Protein AF-A0A2P6RH16-F1 (afdb_monomer_lite)

Foldseek 3Di:
DPDDFDDQQPRTDDPPDDVVVVVCVLQDQDPPDPVSNVVSVVSNVNSVVVVVCVCCVVCVVDPVPVPPPPPPPPPDDDD

Structure (mmCIF, N/CA/C/O backbone):
data_AF-A0A2P6RH16-F1
#
_entry.id   AF-A0A2P6RH16-F1
#
loop_
_atom_site.group_PDB
_atom_site.id
_atom_site.type_symbol
_atom_site.label_atom_id
_atom_site.label_alt_id
_atom_site.label_comp_id
_atom_site.label_asym_id
_atom_site.label_entity_id
_atom_site.label_seq_id
_atom_site.pdbx_PDB_ins_code
_atom_site.Cartn_x
_atom_site.Cartn_y
_atom_site.Cartn_z
_atom_site.occupancy
_atom_site.B_iso_or_equiv
_atom_site.auth_seq_id
_atom_site.auth_comp_id
_atom_site.auth_asym_id
_atom_site.auth_atom_id
_atom_site.pdbx_PDB_model_num
ATOM 1 N N . MET A 1 1 ? 9.071 -14.791 -24.246 1.00 44.75 1 MET A N 1
ATOM 2 C CA . MET A 1 1 ? 9.721 -13.755 -23.415 1.00 44.75 1 MET A CA 1
ATOM 3 C C . MET A 1 1 ? 9.013 -13.755 -22.073 1.00 44.75 1 MET A C 1
ATOM 5 O O . MET A 1 1 ? 7.811 -13.544 -22.059 1.00 44.75 1 MET A O 1
ATOM 9 N N . GLN A 1 2 ? 9.696 -14.100 -20.981 1.00 52.59 2 GLN A N 1
ATOM 10 C CA . GLN A 1 2 ? 9.125 -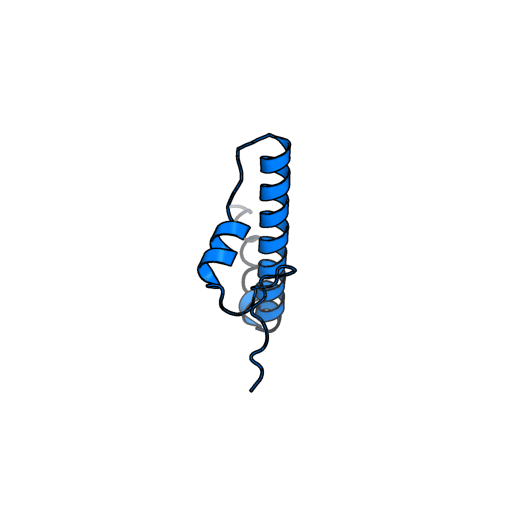13.935 -19.641 1.00 52.59 2 GLN A CA 1
ATOM 11 C C . GLN A 1 2 ? 9.238 -12.443 -19.305 1.00 52.59 2 GLN A C 1
ATOM 13 O O . GLN A 1 2 ? 10.347 -11.908 -19.296 1.00 52.59 2 GLN A O 1
ATOM 18 N N . HIS A 1 3 ? 8.108 -11.750 -19.154 1.00 61.69 3 HIS A N 1
ATOM 19 C CA . HIS A 1 3 ? 8.102 -10.355 -18.717 1.00 61.69 3 HIS A CA 1
ATOM 20 C C . HIS A 1 3 ? 8.550 -10.312 -17.254 1.00 61.69 3 HIS A C 1
ATOM 22 O O . HIS A 1 3 ? 8.083 -11.107 -16.443 1.00 61.69 3 HIS A O 1
ATOM 28 N N . ALA A 1 4 ? 9.486 -9.424 -16.920 1.00 65.38 4 ALA A N 1
ATOM 29 C CA . ALA A 1 4 ? 9.866 -9.228 -15.528 1.00 65.38 4 ALA A CA 1
ATOM 30 C C . ALA A 1 4 ? 8.649 -8.690 -14.746 1.00 65.38 4 ALA A C 1
ATOM 32 O O . ALA A 1 4 ? 7.995 -7.768 -15.243 1.00 65.38 4 ALA A O 1
ATOM 33 N N . PRO A 1 5 ? 8.340 -9.228 -13.552 1.00 69.00 5 PRO A N 1
ATOM 34 C CA . PRO A 1 5 ? 7.187 -8.789 -12.776 1.00 69.00 5 PRO A CA 1
ATOM 35 C C . PRO A 1 5 ? 7.340 -7.320 -12.371 1.00 69.00 5 PRO A C 1
ATOM 37 O O . PRO A 1 5 ? 8.405 -6.890 -11.910 1.00 69.00 5 PRO A O 1
ATOM 40 N N . THR A 1 6 ? 6.272 -6.537 -12.540 1.00 84.69 6 THR A N 1
ATOM 41 C CA . THR A 1 6 ? 6.228 -5.148 -12.070 1.00 84.69 6 THR A CA 1
ATOM 42 C C . THR A 1 6 ? 6.339 -5.129 -10.546 1.00 84.69 6 THR A C 1
ATOM 44 O O . THR A 1 6 ? 5.702 -5.922 -9.855 1.00 84.69 6 THR A O 1
ATOM 47 N N . LYS A 1 7 ? 7.165 -4.232 -10.001 1.00 88.88 7 LYS A N 1
ATOM 48 C CA . LYS A 1 7 ? 7.405 -4.128 -8.557 1.00 88.88 7 LYS A CA 1
ATOM 49 C C . LYS A 1 7 ? 7.363 -2.680 -8.086 1.00 88.88 7 LYS A C 1
ATOM 51 O O . LYS A 1 7 ? 7.909 -1.793 -8.739 1.00 88.88 7 LYS A O 1
ATOM 56 N N . PHE A 1 8 ? 6.769 -2.468 -6.919 1.00 89.62 8 PHE A N 1
ATOM 57 C CA . PHE A 1 8 ? 6.698 -1.186 -6.226 1.00 89.62 8 PHE A CA 1
ATOM 58 C C . PHE A 1 8 ? 7.414 -1.325 -4.880 1.00 89.62 8 PHE A C 1
ATOM 60 O O . PHE A 1 8 ? 6.843 -1.777 -3.885 1.00 89.62 8 PHE A O 1
ATOM 67 N N . GLY A 1 9 ? 8.710 -1.013 -4.841 1.00 87.38 9 GLY A N 1
ATOM 68 C CA . GLY A 1 9 ? 9.534 -1.315 -3.672 1.00 87.38 9 GLY A CA 1
ATOM 69 C C . GLY A 1 9 ? 9.579 -2.808 -3.373 1.00 87.38 9 GLY A C 1
ATOM 70 O O . GLY A 1 9 ? 10.067 -3.594 -4.182 1.00 87.38 9 GLY A O 1
ATOM 71 N N . ARG A 1 10 ? 9.076 -3.192 -2.195 1.00 89.19 10 ARG A N 1
ATOM 72 C CA . ARG A 1 10 ? 8.991 -4.594 -1.749 1.00 89.19 10 ARG A CA 1
ATOM 73 C C . ARG A 1 10 ? 7.714 -5.317 -2.200 1.00 89.19 10 ARG A C 1
ATOM 75 O O . ARG A 1 10 ? 7.555 -6.495 -1.892 1.00 89.19 10 ARG A O 1
ATOM 82 N N . TYR A 1 11 ? 6.789 -4.612 -2.850 1.00 91.25 11 TYR A N 1
ATOM 83 C CA . TYR A 1 11 ? 5.496 -5.153 -3.264 1.00 91.25 11 TYR A CA 1
ATOM 84 C C . TYR A 1 11 ? 5.565 -5.616 -4.717 1.00 91.25 11 TYR A C 1
ATOM 86 O O . TYR A 1 11 ? 6.010 -4.869 -5.590 1.00 91.25 11 TYR A O 1
ATOM 94 N N . HIS A 1 12 ? 5.138 -6.851 -4.959 1.00 90.06 12 HIS A N 1
ATOM 95 C CA . HIS A 1 12 ? 5.095 -7.445 -6.289 1.00 90.06 12 HIS A CA 1
ATOM 96 C C . HIS A 1 12 ? 3.706 -7.237 -6.880 1.00 90.06 12 HIS A C 1
ATOM 98 O O . HIS A 1 12 ? 2.712 -7.397 -6.175 1.00 90.06 12 HIS A O 1
ATOM 104 N N . CYS A 1 13 ? 3.650 -6.890 -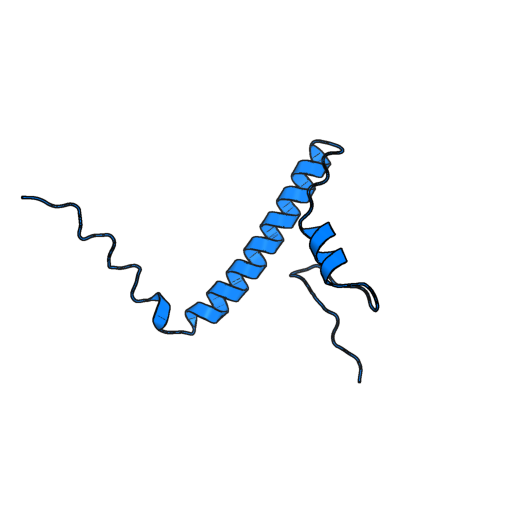8.160 1.00 90.19 13 CYS A N 1
ATOM 105 C CA . CYS A 1 13 ? 2.427 -6.954 -8.939 1.00 90.19 13 CYS A CA 1
ATOM 106 C C . CYS A 1 13 ? 2.262 -8.400 -9.424 1.00 90.19 13 CYS A C 1
ATOM 108 O O . CYS A 1 13 ? 3.176 -8.904 -10.088 1.00 90.19 13 CYS A O 1
ATOM 110 N N . PRO A 1 14 ? 1.155 -9.080 -9.090 1.00 87.06 14 PRO A N 1
ATOM 111 C CA . PRO A 1 14 ? 0.849 -10.388 -9.648 1.00 87.06 14 PRO A CA 1
ATOM 112 C C . PRO A 1 14 ? 0.745 -10.345 -11.176 1.00 87.06 14 PRO A C 1
ATOM 114 O O . PRO A 1 14 ? 0.435 -9.309 -11.773 1.00 87.06 14 PRO A O 1
ATOM 117 N N . ASP A 1 15 ? 0.976 -11.492 -11.811 1.00 85.31 15 ASP A N 1
ATOM 118 C CA . ASP A 1 15 ? 0.793 -11.623 -13.252 1.00 85.31 15 ASP A CA 1
ATOM 119 C C . ASP A 1 15 ? -0.676 -11.385 -13.621 1.00 85.31 15 ASP A C 1
ATOM 121 O O . ASP A 1 15 ? -1.577 -11.985 -13.038 1.00 85.31 15 ASP A O 1
ATOM 125 N N . ARG A 1 16 ? -0.898 -10.565 -14.658 1.00 83.19 16 ARG A N 1
ATOM 126 C CA . ARG A 1 16 ? -2.217 -10.198 -15.218 1.00 83.19 16 ARG A CA 1
ATOM 127 C C . ARG A 1 16 ? -3.072 -9.261 -14.362 1.00 83.19 16 ARG A C 1
ATOM 129 O O . ARG A 1 16 ? -4.178 -8.943 -14.793 1.00 83.19 16 ARG A O 1
ATOM 136 N N . GLU A 1 17 ? -2.580 -8.781 -13.226 1.00 89.38 17 GLU A N 1
ATOM 137 C CA . GLU A 1 17 ? -3.241 -7.694 -12.501 1.00 89.38 17 GLU A CA 1
ATOM 138 C C . GLU A 1 17 ? -2.814 -6.329 -13.038 1.00 89.38 17 GLU A C 1
ATOM 140 O O . GLU A 1 17 ? -1.709 -6.153 -13.556 1.00 89.38 17 GLU A O 1
ATOM 145 N N . ASN A 1 18 ? -3.719 -5.356 -12.949 1.00 90.06 18 ASN A N 1
ATOM 146 C CA . ASN A 1 18 ? -3.463 -4.000 -13.402 1.00 90.06 18 ASN A CA 1
ATOM 147 C C . ASN A 1 18 ? -2.504 -3.306 -12.415 1.00 90.06 18 ASN A C 1
ATOM 149 O O . ASN A 1 18 ? -2.887 -3.068 -11.266 1.00 90.06 18 ASN A O 1
ATOM 153 N N . PRO A 1 19 ? -1.285 -2.906 -12.829 1.00 91.25 19 PRO A N 1
ATOM 154 C CA . PRO A 1 19 ? -0.335 -2.277 -11.915 1.00 91.25 19 PRO A CA 1
ATOM 155 C C . PRO A 1 19 ? -0.866 -0.994 -11.266 1.00 91.25 19 PRO A C 1
ATOM 157 O O . PRO A 1 19 ? -0.440 -0.646 -10.166 1.00 91.25 19 PRO A O 1
ATOM 160 N N . ALA A 1 20 ? -1.791 -0.290 -11.929 1.00 92.75 20 ALA A N 1
ATOM 161 C CA . ALA A 1 20 ? -2.417 0.905 -11.375 1.00 92.75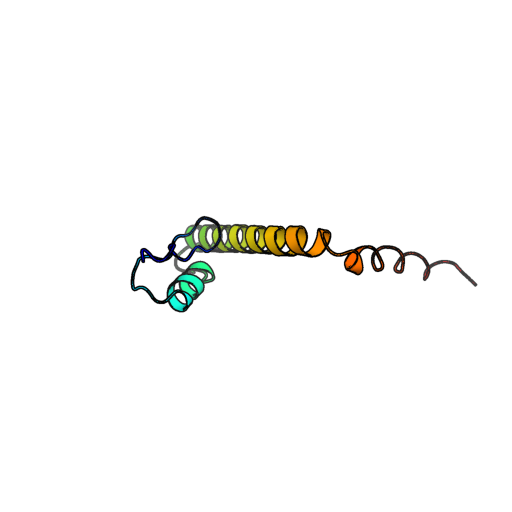 20 ALA A CA 1
ATOM 162 C C . ALA A 1 20 ? -3.378 0.583 -10.218 1.00 92.75 20 ALA A C 1
ATOM 164 O O . ALA A 1 20 ? -3.415 1.337 -9.249 1.00 92.75 20 ALA A O 1
ATOM 165 N N . GLU A 1 21 ? -4.105 -0.537 -10.287 1.00 93.19 21 GLU A N 1
ATOM 166 C CA . GLU A 1 21 ? -4.994 -0.999 -9.208 1.00 93.19 21 GLU A CA 1
ATOM 167 C C . GLU A 1 21 ? -4.179 -1.419 -7.987 1.00 93.19 21 GLU A C 1
ATOM 169 O O . GLU A 1 21 ? -4.415 -0.923 -6.887 1.00 93.19 21 GLU A O 1
ATOM 174 N N . ILE A 1 22 ? -3.117 -2.202 -8.200 1.00 93.56 22 ILE A N 1
ATOM 175 C CA . ILE A 1 22 ? -2.187 -2.569 -7.127 1.00 93.56 22 ILE A CA 1
ATOM 176 C C . ILE A 1 22 ? -1.578 -1.327 -6.474 1.00 93.56 22 ILE A C 1
ATOM 178 O O . ILE A 1 22 ? -1.486 -1.240 -5.248 1.00 93.56 22 ILE A O 1
ATOM 182 N N . LEU A 1 23 ? -1.156 -0.343 -7.272 1.00 93.56 23 LEU A N 1
ATOM 183 C CA . LEU A 1 23 ? -0.601 0.890 -6.729 1.00 93.56 23 LEU A CA 1
ATOM 184 C C . LEU A 1 23 ? -1.640 1.663 -5.908 1.00 93.56 23 LEU A C 1
ATOM 186 O O . LEU A 1 23 ? -1.294 2.141 -4.828 1.00 93.56 23 LEU A O 1
ATOM 190 N N . ALA A 1 24 ? -2.884 1.765 -6.388 1.00 95.06 24 ALA A N 1
ATOM 191 C CA . ALA A 1 24 ? -3.977 2.428 -5.680 1.00 95.06 24 ALA A CA 1
ATOM 192 C C . ALA A 1 24 ? -4.229 1.787 -4.306 1.00 95.06 24 ALA A C 1
ATOM 194 O O . ALA A 1 24 ? -4.293 2.494 -3.295 1.00 95.06 24 ALA A O 1
ATOM 195 N N . ASP A 1 25 ? -4.251 0.457 -4.244 1.00 93.62 25 ASP A N 1
ATOM 196 C CA . ASP A 1 25 ? -4.423 -0.282 -2.995 1.00 93.62 25 ASP A CA 1
ATOM 197 C C . ASP A 1 25 ? -3.254 -0.051 -2.034 1.00 93.62 25 ASP A C 1
ATOM 199 O O . ASP A 1 25 ? -3.449 0.227 -0.846 1.00 93.62 25 ASP A O 1
ATOM 203 N N . LEU A 1 26 ? -2.019 -0.075 -2.544 1.00 94.81 26 LEU A N 1
ATOM 204 C CA . LEU A 1 26 ? -0.820 0.156 -1.739 1.00 94.81 26 LEU A CA 1
ATOM 205 C C . LEU A 1 26 ? -0.782 1.561 -1.123 1.00 94.81 26 LEU A C 1
ATOM 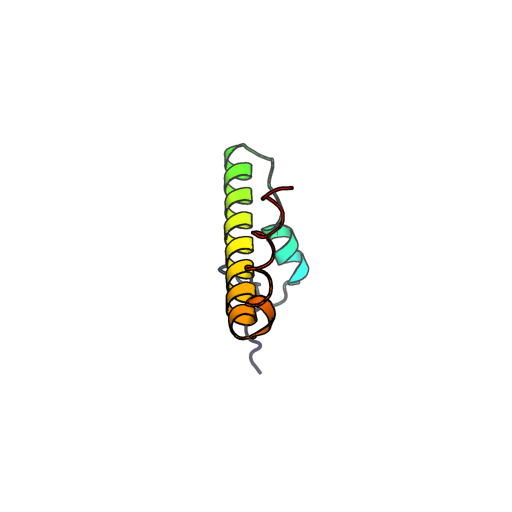207 O O . LEU A 1 26 ? -0.329 1.698 0.021 1.00 94.81 26 LEU A O 1
ATOM 211 N N . ILE A 1 27 ? -1.247 2.587 -1.845 1.00 94.62 27 ILE A N 1
ATOM 212 C CA . ILE A 1 27 ? -1.246 3.985 -1.375 1.00 94.62 27 ILE A CA 1
ATOM 213 C C . ILE A 1 27 ? -2.499 4.380 -0.584 1.00 94.62 27 ILE A C 1
ATOM 215 O O . ILE A 1 27 ? -2.518 5.455 0.036 1.00 94.62 27 ILE A O 1
ATOM 219 N N . SER A 1 28 ? -3.529 3.534 -0.590 1.00 96.56 28 SER A N 1
ATOM 220 C CA . SER A 1 28 ? -4.741 3.731 0.198 1.00 96.56 28 SER A CA 1
ATOM 221 C C . SER A 1 28 ? -4.467 3.589 1.702 1.00 96.56 28 SER A C 1
ATOM 223 O O . SER A 1 28 ? -3.476 2.985 2.137 1.00 96.56 28 SER A O 1
ATOM 225 N N . VAL A 1 29 ? -5.339 4.198 2.507 1.00 96.50 29 VAL A N 1
ATOM 226 C CA . VAL A 1 29 ? -5.351 4.043 3.964 1.00 96.50 29 VAL A CA 1
ATOM 227 C C . VAL A 1 29 ? -6.643 3.340 4.335 1.00 96.50 29 VAL A C 1
ATOM 229 O O . VAL A 1 29 ? -7.719 3.846 4.026 1.00 96.50 29 VAL A O 1
ATOM 232 N N . ASP A 1 30 ? -6.527 2.189 4.989 1.00 96.75 30 ASP A N 1
ATOM 233 C CA . ASP A 1 30 ? -7.676 1.522 5.586 1.00 96.75 30 ASP A CA 1
ATOM 234 C C . ASP A 1 30 ? -7.995 2.170 6.942 1.00 96.75 30 ASP A C 1
ATOM 236 O O . ASP A 1 30 ? -7.155 2.213 7.842 1.00 96.75 30 ASP A O 1
ATOM 240 N N . TYR A 1 31 ? -9.213 2.699 7.059 1.00 97.00 31 TYR A N 1
ATOM 241 C CA . TYR A 1 31 ? -9.728 3.387 8.244 1.00 97.00 31 TYR A CA 1
ATOM 242 C C . TYR A 1 31 ? -10.628 2.496 9.116 1.00 97.00 31 TYR A C 1
ATOM 244 O O . TYR A 1 31 ? -11.311 3.001 10.004 1.00 97.00 31 TYR A O 1
ATOM 252 N N . SER A 1 32 ? -10.629 1.179 8.892 1.00 97.19 32 SER A N 1
ATOM 253 C CA . SER A 1 32 ? -11.425 0.213 9.660 1.00 97.19 32 SER A CA 1
ATOM 254 C C . SER A 1 32 ? -11.041 0.125 11.146 1.00 97.19 32 SER A C 1
ATOM 256 O O . SER A 1 32 ? -11.887 -0.194 11.982 1.00 97.19 32 SER A O 1
ATOM 258 N N . SER A 1 33 ? -9.785 0.421 11.500 1.00 98.12 33 SER A N 1
ATOM 259 C CA . SER A 1 33 ? -9.290 0.447 12.883 1.00 98.12 33 SER A CA 1
ATOM 260 C C . SER A 1 33 ? -8.051 1.335 13.034 1.00 98.12 33 SER A C 1
ATOM 262 O O . SER A 1 33 ? -7.365 1.646 12.060 1.00 98.12 33 SER A O 1
ATOM 264 N N . THR A 1 34 ? -7.715 1.718 14.268 1.00 98.12 34 THR A N 1
ATOM 265 C CA . THR A 1 34 ? -6.493 2.491 14.569 1.00 98.12 34 THR A CA 1
ATOM 266 C C . THR A 1 34 ? -5.217 1.745 14.170 1.00 98.12 34 THR A C 1
ATOM 268 O O . THR A 1 34 ? -4.283 2.354 13.646 1.00 98.12 34 THR A O 1
ATOM 271 N N . GLU A 1 35 ? -5.189 0.425 14.359 1.00 98.06 35 GLU A N 1
ATOM 272 C CA . GLU A 1 35 ? -4.089 -0.436 13.921 1.00 98.06 35 GLU A CA 1
ATOM 273 C C . GLU A 1 35 ? -3.970 -0.462 12.392 1.00 98.06 35 GLU A C 1
ATOM 275 O O . GLU A 1 35 ? -2.866 -0.325 11.855 1.00 98.06 35 GLU A O 1
ATOM 280 N N . SER A 1 36 ? -5.099 -0.564 11.681 1.00 96.75 36 SER A N 1
ATOM 281 C CA . SER A 1 36 ? -5.101 -0.590 10.216 1.00 96.75 36 SER A CA 1
ATOM 282 C C . SER A 1 36 ? -4.658 0.743 9.609 1.00 96.75 36 SER A C 1
ATOM 284 O O . SER A 1 36 ? -3.856 0.765 8.666 1.00 96.75 36 SER A O 1
ATOM 286 N N . VAL A 1 37 ? -5.065 1.864 10.218 1.00 98.06 37 VAL A N 1
ATOM 287 C CA . VAL A 1 37 ? -4.598 3.206 9.839 1.00 98.06 37 VAL A CA 1
ATOM 288 C C . VAL A 1 37 ? -3.084 3.299 9.994 1.00 98.06 37 VAL A C 1
ATOM 290 O O . VAL A 1 37 ? -2.390 3.676 9.045 1.00 98.06 37 VAL A O 1
ATOM 293 N N . TYR A 1 38 ? -2.556 2.917 11.161 1.00 98.00 38 TYR A N 1
ATOM 294 C CA . TYR A 1 38 ? -1.119 2.955 11.432 1.00 98.00 38 TYR A CA 1
ATOM 295 C C . TYR A 1 38 ? -0.334 2.068 10.454 1.00 98.00 38 TYR A C 1
ATOM 297 O O . TYR A 1 38 ? 0.654 2.508 9.859 1.00 98.00 38 TYR A O 1
ATOM 305 N N . SER A 1 39 ? -0.795 0.834 10.234 1.00 97.44 39 SER A N 1
ATOM 306 C CA . SER A 1 39 ? -0.177 -0.114 9.301 1.00 97.44 39 SER A CA 1
ATOM 307 C C . SER A 1 39 ? -0.158 0.426 7.867 1.00 97.44 39 SER A C 1
ATOM 309 O O . SER A 1 39 ? 0.885 0.419 7.203 1.00 97.44 39 SER A O 1
ATOM 311 N N . SER A 1 40 ? -1.281 0.979 7.403 1.00 97.81 40 SER A N 1
ATOM 312 C CA . SER A 1 40 ? -1.403 1.547 6.060 1.00 97.81 40 SER A CA 1
ATOM 313 C C . SER A 1 40 ? -0.518 2.783 5.876 1.00 97.81 40 SER A C 1
ATOM 315 O O . SER A 1 40 ? 0.186 2.905 4.873 1.00 97.81 40 SER A O 1
ATOM 317 N N . GLN A 1 41 ? -0.465 3.679 6.865 1.00 97.56 41 GLN A N 1
ATOM 318 C CA . GLN A 1 41 ? 0.434 4.836 6.838 1.00 97.56 41 GLN A CA 1
ATOM 319 C C . GLN A 1 41 ? 1.908 4.415 6.825 1.00 97.56 41 GLN A C 1
ATOM 321 O O . GLN A 1 41 ? 2.692 4.943 6.033 1.00 97.56 41 GLN A O 1
ATOM 326 N N . LYS A 1 42 ? 2.287 3.415 7.630 1.00 96.44 42 LYS A N 1
ATOM 327 C CA . LYS A 1 42 ? 3.644 2.854 7.628 1.00 96.44 42 LYS A CA 1
ATOM 328 C C . LYS A 1 42 ? 4.000 2.255 6.267 1.00 96.44 42 LYS A C 1
ATOM 330 O O . LYS A 1 42 ? 5.093 2.507 5.762 1.00 96.44 42 LYS A O 1
ATOM 335 N N . ARG A 1 43 ? 3.081 1.512 5.635 1.00 96.88 43 ARG A N 1
ATOM 336 C CA . ARG A 1 43 ? 3.250 0.991 4.266 1.00 96.88 43 ARG A CA 1
ATOM 337 C C . ARG A 1 43 ? 3.532 2.117 3.272 1.00 96.88 43 ARG A C 1
ATOM 339 O O . ARG A 1 43 ? 4.497 2.009 2.515 1.00 96.88 43 ARG A O 1
ATOM 346 N N . LYS A 1 44 ? 2.742 3.192 3.305 1.00 95.94 44 LYS A N 1
ATOM 347 C CA . LYS A 1 44 ? 2.923 4.363 2.435 1.00 95.94 44 LYS A CA 1
ATOM 348 C C . LYS A 1 44 ? 4.271 5.038 2.648 1.00 95.94 44 LYS A C 1
ATOM 350 O O . LYS A 1 44 ? 4.962 5.311 1.674 1.00 95.94 44 LYS A O 1
ATOM 355 N N . MET A 1 45 ? 4.672 5.259 3.900 1.00 94.50 45 MET A N 1
ATOM 356 C CA . MET A 1 45 ? 5.965 5.874 4.215 1.00 94.50 45 MET A CA 1
ATOM 357 C C . MET A 1 45 ? 7.137 5.045 3.689 1.00 94.50 45 MET A C 1
ATOM 359 O O . MET A 1 45 ? 8.053 5.589 3.081 1.00 94.50 45 MET A O 1
ATOM 363 N N . LEU A 1 46 ? 7.090 3.718 3.841 1.00 92.88 46 LEU A N 1
ATOM 364 C CA . LEU A 1 46 ? 8.113 2.832 3.277 1.00 92.88 46 LEU A CA 1
ATOM 365 C C . LEU A 1 46 ? 8.178 2.921 1.746 1.00 92.88 46 LEU A C 1
ATOM 367 O O . LEU A 1 46 ? 9.269 2.906 1.178 1.00 92.88 46 LEU A O 1
ATOM 371 N N . LEU A 1 47 ? 7.024 3.026 1.082 1.00 94.31 47 LEU A N 1
ATOM 372 C CA . LEU A 1 47 ? 6.948 3.153 -0.371 1.00 94.31 47 LEU A CA 1
ATOM 373 C C . LEU A 1 47 ? 7.499 4.506 -0.855 1.00 94.31 47 LEU A C 1
ATOM 375 O O . LEU A 1 47 ? 8.300 4.540 -1.787 1.00 94.31 47 LEU A O 1
ATOM 379 N N . LEU A 1 48 ? 7.140 5.603 -0.182 1.00 92.81 48 LEU A N 1
ATOM 380 C CA . LEU A 1 48 ? 7.674 6.939 -0.463 1.00 92.81 48 LEU A CA 1
ATOM 381 C C . LEU A 1 48 ? 9.187 6.995 -0.263 1.00 92.81 48 LEU A C 1
ATOM 383 O O . LEU A 1 48 ? 9.886 7.483 -1.143 1.00 92.81 48 LEU A O 1
ATOM 387 N N . ASN A 1 49 ? 9.703 6.439 0.834 1.00 90.88 49 ASN A N 1
ATOM 388 C CA . ASN A 1 49 ? 11.143 6.383 1.086 1.00 90.88 49 ASN A CA 1
ATOM 389 C C . ASN A 1 49 ? 11.878 5.590 -0.000 1.00 90.88 49 ASN A C 1
ATOM 391 O O . ASN A 1 49 ? 12.957 5.987 -0.431 1.00 90.88 49 ASN A O 1
ATOM 395 N N . HIS A 1 50 ? 11.295 4.489 -0.480 1.00 90.19 50 HIS A N 1
ATOM 396 C CA . HIS A 1 50 ? 11.872 3.725 -1.582 1.00 90.19 50 HIS A CA 1
ATOM 397 C C . HIS A 1 50 ? 11.963 4.555 -2.869 1.00 90.19 50 HIS A C 1
ATOM 399 O O . HIS A 1 50 ? 13.027 4.610 -3.483 1.00 90.19 50 HIS A O 1
ATOM 405 N N . PHE A 1 51 ? 10.882 5.239 -3.255 1.00 89.44 51 PHE A N 1
ATOM 406 C CA . PHE A 1 51 ? 10.895 6.106 -4.434 1.00 89.44 51 PHE A CA 1
ATOM 407 C C . PHE A 1 51 ? 11.809 7.310 -4.258 1.00 89.44 51 PHE A C 1
ATOM 409 O O . PHE A 1 51 ? 12.537 7.644 -5.184 1.00 89.44 51 PHE A O 1
ATOM 416 N N . HIS A 1 52 ? 11.830 7.919 -3.074 1.00 89.25 52 HIS A N 1
ATOM 417 C CA . HIS A 1 52 ? 12.748 9.001 -2.759 1.00 89.25 52 HIS A CA 1
ATOM 418 C C . HIS A 1 52 ? 14.195 8.543 -2.924 1.00 89.25 52 HIS A C 1
ATOM 420 O O . HIS A 1 52 ? 14.961 9.212 -3.597 1.00 89.25 52 HIS A O 1
ATOM 426 N N . ASN A 1 53 ? 14.560 7.365 -2.416 1.00 87.50 53 ASN A N 1
ATOM 427 C CA . ASN A 1 53 ? 15.902 6.821 -2.599 1.00 87.50 53 ASN A CA 1
ATOM 428 C C . ASN A 1 53 ? 16.219 6.515 -4.064 1.00 87.50 53 ASN A C 1
ATOM 430 O O . ASN A 1 53 ? 17.339 6.768 -4.482 1.00 87.50 53 ASN A O 1
ATOM 434 N N . ILE A 1 54 ? 15.270 6.003 -4.855 1.00 87.12 54 ILE A N 1
ATOM 435 C CA . ILE A 1 54 ? 15.476 5.806 -6.300 1.00 87.12 54 ILE A CA 1
ATOM 436 C C . ILE A 1 54 ? 15.707 7.144 -6.994 1.00 87.12 54 ILE A C 1
ATOM 438 O O . ILE A 1 54 ? 16.666 7.283 -7.747 1.00 87.12 54 ILE A O 1
ATOM 442 N N . ILE A 1 55 ? 14.836 8.121 -6.741 1.00 84.19 55 ILE A N 1
ATOM 443 C CA . ILE A 1 55 ? 14.907 9.443 -7.355 1.00 84.19 55 ILE A CA 1
ATOM 444 C C . ILE A 1 55 ? 16.218 10.091 -6.943 1.00 84.19 55 ILE A C 1
ATOM 446 O O . ILE A 1 55 ? 17.027 10.372 -7.814 1.00 84.19 55 ILE A O 1
ATOM 450 N N . THR A 1 56 ? 16.481 10.219 -5.645 1.00 82.00 56 THR A N 1
ATOM 451 C CA . THR A 1 56 ? 17.711 10.792 -5.102 1.00 82.00 56 THR A CA 1
ATOM 452 C C . THR A 1 56 ? 18.936 10.047 -5.611 1.00 82.00 56 THR A C 1
ATOM 454 O O . THR A 1 56 ? 19.823 10.710 -6.117 1.00 82.00 56 THR A O 1
ATOM 457 N N . SER A 1 57 ? 18.978 8.710 -5.596 1.00 75.75 57 SER A N 1
ATOM 458 C CA . SER A 1 57 ? 20.104 7.922 -6.131 1.00 75.75 57 SER A CA 1
ATOM 459 C C . SER A 1 57 ? 20.285 8.064 -7.643 1.00 75.75 57 SER A C 1
ATOM 461 O O . SER A 1 57 ? 21.404 7.922 -8.132 1.00 75.75 57 SER A O 1
ATOM 463 N N . SER A 1 58 ? 19.213 8.296 -8.403 1.00 65.31 58 SER A N 1
ATOM 464 C CA . SER A 1 58 ? 19.308 8.537 -9.847 1.00 65.31 58 SER A CA 1
ATOM 465 C C . SER A 1 58 ? 19.711 9.982 -10.153 1.00 65.31 58 SER A C 1
ATOM 467 O O . SER A 1 58 ? 20.471 10.231 -11.082 1.00 65.31 58 SER A O 1
ATOM 469 N N . VAL A 1 59 ? 19.258 10.927 -9.329 1.00 60.78 59 VAL A N 1
ATOM 470 C CA . VAL A 1 59 ? 19.443 12.369 -9.489 1.00 60.78 59 VAL A CA 1
ATOM 471 C C . VAL A 1 59 ? 20.787 12.825 -8.914 1.00 60.78 59 VAL A C 1
ATOM 473 O O . VAL A 1 59 ? 21.395 13.736 -9.462 1.00 60.78 59 VAL A O 1
ATOM 476 N N . CYS A 1 60 ? 21.328 12.163 -7.887 1.00 50.62 60 CYS A N 1
ATOM 477 C CA . CYS A 1 60 ? 22.665 12.445 -7.355 1.00 50.62 60 CYS A CA 1
ATOM 478 C C . CYS A 1 60 ? 23.810 11.886 -8.222 1.00 50.62 60 CYS A C 1
ATOM 480 O O . CYS A 1 60 ? 24.975 12.069 -7.877 1.00 50.62 60 CYS A O 1
ATOM 482 N N . ASN A 1 61 ? 23.482 11.300 -9.379 1.00 47.47 61 ASN A N 1
ATOM 483 C CA . ASN A 1 61 ? 24.412 11.069 -10.489 1.00 47.47 61 ASN A CA 1
ATOM 484 C C . ASN A 1 61 ? 24.374 12.184 -11.555 1.00 47.47 61 ASN A C 1
ATOM 486 O O . ASN A 1 61 ? 25.090 12.099 -12.548 1.00 47.47 61 ASN A O 1
ATOM 490 N N . SER A 1 62 ? 23.549 13.220 -11.381 1.00 51.31 62 SER A N 1
ATOM 491 C CA . SER A 1 62 ? 23.529 14.403 -12.239 1.00 51.31 62 SER A CA 1
ATOM 492 C C . SER A 1 62 ? 24.072 15.599 -11.464 1.00 51.31 62 SER A C 1
ATOM 494 O O . SER A 1 62 ? 23.567 15.937 -10.392 1.00 51.31 62 SER A O 1
ATOM 496 N N . ASP A 1 63 ? 25.071 16.281 -12.026 1.00 54.38 63 ASP A N 1
ATOM 497 C CA . ASP A 1 63 ? 25.690 17.492 -11.465 1.00 54.38 63 ASP A CA 1
ATOM 498 C C . ASP A 1 63 ? 24.699 18.655 -11.216 1.00 54.38 63 ASP A C 1
ATOM 500 O O . ASP A 1 63 ? 25.064 19.677 -10.640 1.00 54.38 63 ASP A O 1
ATOM 504 N N . TYR A 1 64 ? 23.428 18.502 -11.597 1.00 50.94 64 TYR A N 1
ATOM 505 C CA . TYR A 1 64 ? 22.402 19.540 -11.559 1.00 50.94 64 TYR A CA 1
ATOM 506 C C . TYR A 1 64 ? 21.884 19.898 -10.150 1.00 50.94 64 TYR A C 1
ATOM 508 O O . TYR A 1 64 ? 21.449 21.025 -9.936 1.00 50.94 64 TYR A O 1
ATOM 516 N N . ILE A 1 65 ? 21.943 18.996 -9.159 1.00 52.53 65 ILE A N 1
ATOM 517 C CA . ILE A 1 65 ? 21.402 19.286 -7.807 1.00 52.53 65 ILE A CA 1
ATOM 518 C C . ILE A 1 65 ? 22.431 19.914 -6.855 1.00 52.53 65 ILE A C 1
ATOM 520 O O . ILE A 1 65 ? 22.047 20.565 -5.882 1.00 52.53 65 ILE A O 1
ATOM 524 N N . LYS A 1 66 ? 23.737 19.816 -7.140 1.00 46.66 66 LYS A N 1
ATOM 525 C CA . LYS A 1 66 ? 24.773 20.434 -6.287 1.00 46.66 66 LYS A CA 1
ATOM 526 C C . LYS A 1 66 ? 24.712 21.968 -6.260 1.00 46.66 66 LYS A C 1
ATOM 528 O O . LYS A 1 66 ? 25.222 22.556 -5.314 1.00 46.66 66 LYS A O 1
ATOM 533 N N . GLY A 1 67 ? 24.075 22.607 -7.245 1.00 45.00 67 GLY A N 1
ATOM 534 C CA . GLY A 1 67 ? 24.021 24.069 -7.358 1.00 45.00 67 GLY A CA 1
ATOM 535 C C . GLY A 1 67 ? 23.057 24.783 -6.403 1.00 45.00 67 GLY A C 1
ATOM 536 O O . GLY A 1 67 ? 23.249 25.963 -6.146 1.00 45.00 67 GLY A O 1
ATOM 537 N N . ASN A 1 68 ? 22.053 24.101 -5.837 1.00 46.47 68 ASN A N 1
ATOM 538 C CA . ASN A 1 68 ? 20.945 24.793 -5.155 1.00 46.47 68 ASN A CA 1
ATOM 539 C C . ASN A 1 68 ? 20.910 24.638 -3.625 1.00 46.47 68 ASN A C 1
ATOM 541 O O . ASN A 1 68 ? 19.959 25.098 -3.001 1.00 46.47 68 ASN A O 1
ATOM 545 N N . LEU A 1 69 ? 21.934 24.044 -2.999 1.00 50.78 69 LEU A N 1
ATOM 546 C CA . LEU A 1 69 ? 22.055 24.016 -1.529 1.00 50.78 69 LEU A CA 1
ATOM 547 C C . LEU A 1 69 ? 22.986 25.093 -0.942 1.00 50.78 69 LEU A C 1
ATOM 549 O O . LEU A 1 69 ? 23.093 25.179 0.277 1.00 50.78 69 LEU A O 1
ATOM 553 N N . GLN A 1 70 ? 23.640 25.924 -1.764 1.00 45.75 70 GLN A N 1
ATOM 554 C CA . GLN A 1 70 ? 24.476 27.033 -1.269 1.00 45.75 70 GLN A CA 1
ATOM 555 C C . GLN A 1 70 ? 23.788 28.409 -1.304 1.00 45.75 70 GLN A C 1
ATOM 557 O O . GLN A 1 70 ? 24.221 29.314 -0.596 1.00 45.75 70 GLN A O 1
ATOM 562 N N . GLU A 1 71 ? 22.666 28.559 -2.013 1.00 49.34 71 GLU A N 1
ATOM 563 C CA . GLU A 1 71 ? 22.035 29.871 -2.230 1.00 49.34 71 GLU A CA 1
ATOM 564 C C . GLU A 1 71 ? 20.916 30.221 -1.221 1.00 49.34 71 GLU A C 1
ATOM 566 O O . GLU A 1 71 ? 20.103 31.103 -1.477 1.00 49.34 71 GLU A O 1
ATOM 571 N N . GLN A 1 72 ? 20.839 29.546 -0.065 1.00 43.91 72 GLN A N 1
ATOM 572 C CA . GLN A 1 72 ? 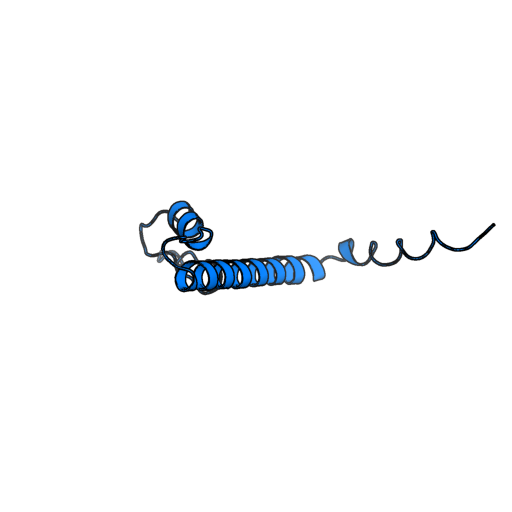19.897 29.909 1.016 1.00 43.91 72 GLN A CA 1
ATOM 573 C C . GLN A 1 72 ? 20.573 30.421 2.298 1.00 43.91 72 GLN A C 1
ATOM 575 O O . GLN A 1 72 ? 19.899 30.614 3.301 1.00 43.91 72 GLN A O 1
ATOM 580 N N . HIS A 1 73 ? 21.879 30.710 2.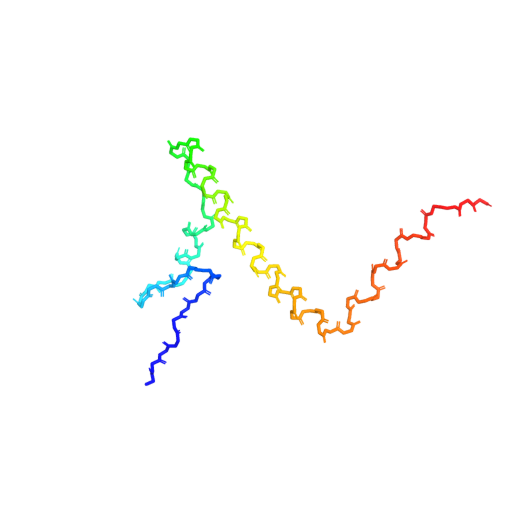267 1.00 42.19 73 HIS A N 1
ATOM 581 C CA . HIS A 1 73 ? 22.603 31.283 3.412 1.00 42.19 73 HIS A CA 1
ATOM 582 C C . HIS A 1 73 ? 23.268 32.637 3.094 1.00 42.19 73 HIS A C 1
ATOM 584 O O . HIS A 1 73 ? 24.347 32.942 3.599 1.00 42.19 73 HIS A O 1
ATOM 590 N N . ARG A 1 74 ? 22.645 33.455 2.229 1.00 46.41 74 ARG A N 1
ATOM 591 C CA . ARG A 1 74 ? 23.115 34.819 1.902 1.00 46.41 74 ARG A CA 1
ATOM 592 C C . ARG A 1 74 ? 22.010 35.886 1.915 1.00 46.41 74 ARG A C 1
ATOM 594 O O . ARG A 1 74 ? 22.170 36.948 1.324 1.00 46.41 74 ARG A O 1
ATOM 601 N N . VAL A 1 75 ? 20.888 35.624 2.580 1.00 49.88 75 VAL A N 1
ATOM 602 C CA . VAL A 1 75 ? 19.838 36.635 2.791 1.00 49.88 75 VAL A CA 1
ATOM 603 C C . VAL A 1 75 ? 19.494 36.682 4.274 1.00 49.88 75 VAL A C 1
ATOM 605 O O . VAL A 1 75 ? 18.372 36.401 4.644 1.00 49.88 75 VAL A O 1
ATOM 608 N N . GLU A 1 76 ? 20.492 36.938 5.121 1.00 49.72 76 GLU A N 1
ATOM 609 C CA . GLU A 1 76 ? 20.326 37.323 6.533 1.00 49.72 76 GLU A CA 1
ATOM 610 C C . GLU A 1 76 ? 21.701 37.760 7.081 1.00 49.72 76 GLU A C 1
ATOM 612 O O . GLU A 1 76 ? 22.427 36.983 7.700 1.00 49.72 76 GLU A O 1
ATOM 617 N N . GLN A 1 77 ? 22.107 38.977 6.702 1.00 38.81 77 GLN A N 1
ATOM 618 C CA . GLN A 1 77 ? 23.084 39.872 7.355 1.00 38.81 77 GLN A CA 1
ATOM 619 C C . GLN A 1 77 ? 23.149 41.136 6.476 1.00 38.81 77 GLN A C 1
ATOM 621 O O . GLN A 1 77 ? 23.641 41.069 5.351 1.00 38.81 77 GLN A O 1
ATOM 626 N N . GLU A 1 78 ? 22.288 42.115 6.777 1.00 42.78 78 GLU A N 1
ATOM 627 C CA . GLU A 1 78 ? 22.633 43.381 7.475 1.00 42.78 78 GLU A CA 1
ATOM 628 C C . GLU A 1 78 ? 23.309 44.355 6.493 1.00 42.78 78 GLU A C 1
ATOM 630 O O . GLU A 1 78 ? 24.351 44.054 5.922 1.00 42.78 78 GLU A O 1
ATOM 635 N N . GLU A 1 79 ? 22.541 45.320 5.979 1.00 45.25 79 GLU A N 1
ATOM 636 C CA . GLU A 1 79 ? 22.451 46.712 6.482 1.00 45.25 79 GLU A CA 1
ATOM 637 C C . GLU A 1 79 ? 23.662 47.564 6.065 1.00 45.25 79 GLU A C 1
ATOM 639 O O . GLU A 1 79 ? 24.802 47.268 6.482 1.00 45.25 79 GLU A O 1
#

Sequence (79 aa):
MQHAPTKFGRYHCPDRENPAEILADLISVDYSSTESVYSSQKRKMLLLNHFHNIITSSVCNSDYIKGNLQEQHRVEQEE

pLDDT: mean 78.0, std 20.53, range [38.81, 98.12]

Radius of gyration: 19.49 Å; chains: 1; bounding box: 37×61×38 Å

Organism: Rosa chinensis (NCBI:txid74649)

Secondary structure (DSSP, 8-state):
--PPPPEETTEEPPTTS-HHHHHHHHH----SSHHHHHHHHHHHHHHHHHHHHHHHHHHTTSTTSGGGSSTTSSSS---